Protein AF-A0A2V8HS83-F1 (afdb_monomer_lite)

Structure (mmCIF, N/CA/C/O backbone):
data_AF-A0A2V8HS83-F1
#
_entry.id   AF-A0A2V8HS83-F1
#
loop_
_atom_site.group_PDB
_atom_site.id
_atom_site.type_symbol
_atom_site.label_atom_id
_atom_site.label_alt_id
_atom_site.label_comp_id
_atom_site.label_asym_id
_atom_site.label_entity_id
_atom_site.label_seq_id
_atom_site.pdbx_PDB_ins_code
_atom_site.Cartn_x
_atom_site.Cartn_y
_atom_site.Cartn_z
_atom_site.occupancy
_atom_site.B_iso_or_equiv
_atom_site.auth_seq_id
_atom_site.auth_comp_id
_atom_site.auth_asym_id
_atom_site.auth_atom_id
_atom_site.pdbx_PDB_model_num
ATOM 1 N N . MET A 1 1 ? -10.821 -3.404 35.949 1.00 63.59 1 MET A N 1
ATOM 2 C CA . MET A 1 1 ? -9.423 -3.239 35.487 1.00 63.59 1 MET A CA 1
ATOM 3 C C . MET A 1 1 ? -9.431 -2.568 34.118 1.00 63.59 1 MET A C 1
ATOM 5 O O . MET A 1 1 ? -10.200 -3.018 33.272 1.00 63.59 1 MET A O 1
ATOM 9 N N . PRO A 1 2 ? -8.663 -1.489 33.889 1.00 65.50 2 PRO A N 1
ATOM 10 C CA . PRO A 1 2 ? -8.634 -0.826 32.589 1.00 65.50 2 PRO A CA 1
ATOM 11 C C . PRO A 1 2 ? -7.976 -1.749 31.555 1.00 65.50 2 PRO A C 1
ATOM 13 O O . PRO A 1 2 ? -6.841 -2.189 31.720 1.00 65.50 2 PRO A O 1
ATOM 16 N N . LYS A 1 3 ? -8.718 -2.079 30.496 1.00 65.75 3 LYS A N 1
ATOM 17 C CA . LYS A 1 3 ? -8.238 -2.901 29.381 1.00 65.75 3 LYS A CA 1
ATOM 18 C C . LYS A 1 3 ? -7.263 -2.049 28.566 1.00 65.75 3 LYS A C 1
ATOM 20 O O . LYS A 1 3 ? -7.657 -0.997 28.065 1.00 65.75 3 LYS A O 1
ATOM 25 N N . LEU A 1 4 ? -5.999 -2.462 28.468 1.00 72.12 4 LEU A N 1
ATOM 26 C CA . LEU A 1 4 ? -4.971 -1.742 27.712 1.00 72.12 4 LEU A CA 1
ATOM 27 C C . LEU A 1 4 ? -5.428 -1.606 26.248 1.00 72.12 4 LEU A C 1
ATOM 29 O O . LEU A 1 4 ? -5.415 -2.573 25.487 1.00 72.12 4 LEU A O 1
ATOM 33 N N . LYS A 1 5 ? -5.890 -0.413 25.857 1.00 72.12 5 LYS A N 1
ATOM 34 C CA . LYS A 1 5 ? -6.331 -0.138 24.487 1.00 72.12 5 LYS A CA 1
ATOM 35 C C . LYS A 1 5 ? -5.095 0.037 23.612 1.00 72.12 5 LYS A C 1
ATOM 37 O O . LYS A 1 5 ? -4.467 1.096 23.610 1.00 72.12 5 LYS A O 1
ATOM 42 N N . LEU A 1 6 ? -4.739 -1.019 22.889 1.00 76.38 6 LEU A N 1
ATOM 43 C CA . LEU A 1 6 ? -3.640 -0.992 21.931 1.00 76.38 6 LEU A CA 1
ATOM 44 C C . LEU A 1 6 ? -3.960 0.002 20.807 1.00 76.38 6 LEU A C 1
ATOM 46 O O . LEU A 1 6 ? -5.081 0.061 20.295 1.00 76.38 6 LEU A O 1
ATOM 50 N N . LYS A 1 7 ? -2.974 0.827 20.449 1.00 79.31 7 LYS A N 1
ATOM 51 C CA . LYS A 1 7 ? -3.117 1.801 19.364 1.00 79.31 7 LYS A CA 1
ATOM 52 C C . LYS A 1 7 ? -3.136 1.065 18.028 1.00 79.31 7 LYS A C 1
ATOM 54 O O . LYS A 1 7 ? -2.297 0.204 17.785 1.00 79.31 7 LYS A O 1
ATOM 59 N N . SER A 1 8 ? -4.043 1.463 17.140 1.00 81.12 8 SER A N 1
ATOM 60 C CA . SER A 1 8 ? -4.023 0.984 15.761 1.00 81.12 8 SER A CA 1
ATOM 61 C C . SER A 1 8 ? -2.799 1.525 15.020 1.00 81.12 8 SER A C 1
ATOM 63 O O . SER A 1 8 ? -2.415 2.695 15.150 1.00 81.12 8 SER A O 1
ATOM 65 N N . HIS A 1 9 ? -2.178 0.676 14.208 1.00 85.50 9 HIS A N 1
ATOM 66 C CA . HIS A 1 9 ? -1.051 1.063 13.381 1.00 85.50 9 HIS A CA 1
ATOM 67 C C . HIS A 1 9 ? -1.549 1.899 12.198 1.00 85.50 9 HIS A C 1
ATOM 69 O O . HIS A 1 9 ? -2.094 1.394 11.212 1.00 85.50 9 HIS A O 1
ATOM 75 N N . ARG A 1 10 ? -1.327 3.216 12.275 1.00 85.38 10 ARG A N 1
ATOM 76 C CA . ARG A 1 10 ? -1.786 4.184 11.263 1.00 85.38 10 ARG A CA 1
ATOM 77 C C . ARG A 1 10 ? -1.290 3.867 9.850 1.00 85.38 10 ARG A C 1
ATOM 79 O O . ARG A 1 10 ? -1.992 4.153 8.885 1.00 85.38 10 ARG A O 1
ATOM 86 N N . GLY A 1 11 ? -0.107 3.269 9.711 1.00 85.75 11 GLY A N 1
ATOM 87 C CA . GLY A 1 11 ? 0.426 2.854 8.411 1.00 85.75 11 GLY A CA 1
ATOM 88 C C . GLY A 1 11 ? -0.307 1.653 7.809 1.00 85.75 11 GLY A C 1
ATOM 89 O O . GLY A 1 11 ? -0.454 1.579 6.591 1.00 85.75 11 GLY A O 1
ATOM 90 N N . ALA A 1 12 ? -0.805 0.743 8.650 1.00 85.25 12 ALA A N 1
ATOM 91 C CA . ALA A 1 12 ? -1.520 -0.449 8.208 1.00 85.25 12 ALA A CA 1
ATOM 92 C C . ALA A 1 12 ? -2.938 -0.073 7.767 1.00 85.25 12 ALA A C 1
ATOM 94 O O . ALA A 1 12 ? -3.349 -0.451 6.673 1.00 85.25 12 ALA A O 1
ATOM 95 N N . ALA A 1 13 ? -3.620 0.779 8.538 1.00 85.06 13 ALA A N 1
ATOM 96 C CA . ALA A 1 13 ? -4.955 1.278 8.204 1.00 85.06 13 ALA A CA 1
ATOM 97 C C . ALA A 1 13 ? -5.028 1.987 6.833 1.00 85.06 13 ALA A C 1
ATOM 99 O O . ALA A 1 13 ? -6.064 1.975 6.181 1.00 85.06 13 ALA A O 1
ATOM 100 N N . LYS A 1 14 ? -3.923 2.584 6.363 1.00 86.81 14 LYS A N 1
ATOM 101 C CA . LYS A 1 14 ? -3.841 3.212 5.030 1.00 86.81 14 LYS A CA 1
ATOM 102 C C . LYS A 1 14 ? -3.616 2.215 3.886 1.00 86.81 14 LYS A C 1
ATOM 104 O O . LYS A 1 14 ? -3.850 2.559 2.732 1.00 86.81 14 LYS A O 1
ATOM 109 N N . ARG A 1 15 ? -3.085 1.024 4.176 1.00 85.50 15 ARG A N 1
ATOM 110 C CA . ARG A 1 15 ? -2.604 0.057 3.171 1.00 85.50 15 ARG A CA 1
ATOM 111 C C . ARG A 1 15 ? -3.502 -1.172 3.034 1.00 85.50 15 ARG A C 1
ATOM 113 O O . ARG A 1 15 ? -3.528 -1.760 1.955 1.00 85.50 15 ARG A O 1
ATOM 120 N N . PHE A 1 16 ? -4.217 -1.542 4.094 1.00 83.88 16 PHE A N 1
ATOM 121 C CA . PHE A 1 16 ? -5.053 -2.738 4.151 1.00 83.88 16 PHE A CA 1
ATOM 122 C C . PHE A 1 16 ? -6.506 -2.370 4.443 1.00 83.88 16 PHE A C 1
ATOM 124 O O . PHE A 1 16 ? -6.780 -1.555 5.322 1.00 83.88 16 PHE A O 1
ATOM 131 N N . LYS A 1 17 ? -7.437 -2.999 3.723 1.00 82.88 17 LYS A N 1
ATOM 132 C CA . LYS A 1 17 ? -8.882 -2.879 3.959 1.00 82.88 17 LYS A CA 1
ATOM 133 C C . LYS A 1 17 ? -9.463 -4.251 4.293 1.00 82.88 17 LYS A C 1
ATOM 135 O O . LYS A 1 17 ? -9.095 -5.234 3.654 1.00 82.88 17 LYS A O 1
ATOM 140 N N . LYS A 1 18 ? -10.370 -4.315 5.270 1.00 82.44 18 LYS A N 1
ATOM 141 C CA . LYS A 1 18 ? -11.104 -5.536 5.630 1.00 82.44 18 LYS A CA 1
ATOM 142 C C . LYS A 1 18 ? -12.271 -5.747 4.658 1.00 82.44 18 LYS A C 1
ATOM 144 O O . LYS A 1 18 ? -12.985 -4.801 4.324 1.00 82.44 18 LYS A O 1
ATOM 149 N N . THR A 1 19 ? -12.430 -6.969 4.167 1.00 82.88 19 THR A N 1
ATOM 150 C CA . THR A 1 19 ? -13.599 -7.398 3.378 1.00 82.88 19 THR A CA 1
ATOM 151 C C . THR A 1 19 ? -14.697 -7.921 4.295 1.00 82.88 19 THR A C 1
ATOM 153 O O . THR A 1 19 ? -14.447 -8.204 5.466 1.00 82.88 19 THR A O 1
ATOM 156 N N . SER A 1 20 ? -15.911 -8.081 3.766 1.00 76.25 20 SER A N 1
ATOM 157 C CA . SER A 1 20 ? -17.040 -8.673 4.498 1.00 76.25 20 SER A CA 1
ATOM 158 C C . SER A 1 20 ? -16.733 -10.076 5.035 1.00 76.25 20 SER A C 1
ATOM 160 O O . SER A 1 20 ? -17.211 -10.433 6.103 1.00 76.25 20 SER A O 1
ATOM 162 N N . THR A 1 21 ? -15.877 -10.840 4.350 1.00 77.00 21 THR A N 1
ATOM 163 C CA . THR A 1 21 ? -15.435 -12.189 4.754 1.00 77.00 21 THR A CA 1
ATOM 164 C C . THR A 1 21 ? -14.300 -12.169 5.790 1.00 77.00 21 THR A C 1
ATOM 166 O O . THR A 1 21 ? -13.758 -13.210 6.139 1.00 77.00 21 THR A O 1
ATOM 169 N N . GLY A 1 22 ? -13.871 -10.993 6.263 1.00 73.75 22 GLY A N 1
ATOM 170 C CA . GLY A 1 22 ? -12.789 -10.860 7.245 1.00 73.75 22 GLY A CA 1
ATOM 171 C C . GLY A 1 22 ? -11.372 -10.951 6.668 1.00 73.75 22 GLY A C 1
ATOM 172 O O . GLY A 1 22 ? -10.410 -10.725 7.396 1.00 73.75 22 GLY A O 1
ATOM 173 N N . LYS A 1 23 ? -11.224 -11.196 5.360 1.00 79.00 23 LYS A N 1
ATOM 174 C CA . LYS A 1 23 ? -9.925 -11.169 4.670 1.00 79.00 23 LYS A CA 1
ATOM 175 C C . LYS A 1 23 ? -9.463 -9.733 4.425 1.00 79.00 23 LYS A C 1
ATOM 177 O O . LYS A 1 23 ? -10.286 -8.844 4.176 1.00 79.00 23 LYS A O 1
ATOM 182 N N . PHE A 1 24 ? -8.151 -9.510 4.422 1.00 79.38 24 PHE A N 1
ATOM 183 C CA . PHE A 1 24 ? -7.564 -8.209 4.104 1.00 79.38 24 PHE A CA 1
ATOM 184 C C . PHE A 1 24 ? -7.165 -8.102 2.635 1.00 79.38 24 PHE A C 1
ATOM 186 O O . PHE A 1 24 ? -6.532 -8.997 2.078 1.00 79.38 24 PHE A O 1
ATOM 193 N N . VAL A 1 25 ? -7.482 -6.959 2.027 1.00 81.06 25 VAL A N 1
ATOM 194 C CA . VAL A 1 25 ? -7.103 -6.627 0.651 1.00 81.06 25 VAL A CA 1
ATOM 195 C C . VAL A 1 25 ? -6.031 -5.543 0.633 1.00 81.06 25 VAL A C 1
ATOM 197 O O . VAL A 1 25 ? -6.078 -4.594 1.421 1.00 81.06 25 VAL A O 1
ATOM 200 N N . ARG A 1 26 ? -5.067 -5.679 -0.285 1.00 85.06 26 ARG A N 1
ATOM 201 C CA . ARG A 1 26 ? -3.970 -4.725 -0.515 1.00 85.06 26 ARG A CA 1
ATOM 202 C C . ARG A 1 26 ? -3.724 -4.503 -2.004 1.00 85.06 26 ARG A C 1
ATOM 204 O O . ARG A 1 26 ? -4.081 -5.338 -2.834 1.00 85.06 26 ARG A O 1
ATOM 211 N N . SER A 1 27 ? -3.037 -3.415 -2.336 1.00 85.06 27 SER A N 1
ATOM 212 C CA . SER A 1 27 ? -2.518 -3.181 -3.686 1.00 85.06 27 SER A CA 1
ATOM 213 C C . SER A 1 27 ? -1.209 -3.950 -3.939 1.00 85.06 27 SER A C 1
ATOM 215 O O . SER A 1 27 ? -0.422 -4.206 -3.025 1.00 85.06 27 SER A O 1
ATOM 217 N N . ARG A 1 28 ? -0.966 -4.342 -5.198 1.00 82.81 28 ARG A N 1
ATOM 218 C CA . ARG A 1 28 ? 0.282 -5.000 -5.625 1.00 82.81 28 ARG A CA 1
ATOM 219 C C . ARG A 1 28 ? 1.425 -3.989 -5.772 1.00 82.81 28 ARG A C 1
ATOM 221 O O . ARG A 1 28 ? 1.229 -2.881 -6.275 1.00 82.81 28 ARG A O 1
ATOM 228 N N . ALA A 1 29 ? 2.629 -4.398 -5.377 1.00 85.88 29 ALA A N 1
ATOM 229 C CA . ALA A 1 29 ? 3.840 -3.592 -5.512 1.00 85.88 29 ALA A CA 1
ATOM 230 C C . ALA A 1 29 ? 4.289 -3.437 -6.983 1.00 85.88 29 ALA A C 1
ATOM 232 O O . ALA A 1 29 ? 3.848 -4.163 -7.876 1.00 85.88 29 ALA A O 1
ATOM 233 N N . PHE A 1 30 ? 5.183 -2.471 -7.234 1.00 86.69 30 PHE A N 1
ATOM 234 C CA . PHE A 1 30 ? 5.870 -2.247 -8.520 1.00 86.69 30 PHE A CA 1
ATOM 235 C C . PHE A 1 30 ? 4.986 -1.886 -9.727 1.00 86.69 30 PHE A C 1
ATOM 237 O O . PHE A 1 30 ? 5.443 -1.945 -10.870 1.00 86.69 30 PHE A O 1
ATOM 244 N N . LYS A 1 31 ? 3.739 -1.462 -9.499 1.00 85.38 31 LYS A N 1
ATOM 245 C CA . LYS A 1 31 ? 2.822 -0.998 -10.555 1.00 85.38 31 LYS A CA 1
ATOM 246 C C . LYS A 1 31 ? 3.027 0.472 -10.968 1.00 85.38 31 LYS A C 1
ATOM 248 O O . LYS A 1 31 ? 2.521 0.856 -12.014 1.00 85.38 31 LYS A O 1
ATOM 253 N N . GLN A 1 32 ? 3.742 1.283 -10.183 1.00 88.12 32 GLN A N 1
ATOM 254 C CA . GLN A 1 32 ? 3.706 2.750 -10.326 1.00 88.12 32 GLN A CA 1
ATOM 255 C C . GLN A 1 32 ? 4.889 3.385 -11.087 1.00 88.12 32 GLN A C 1
ATOM 257 O O 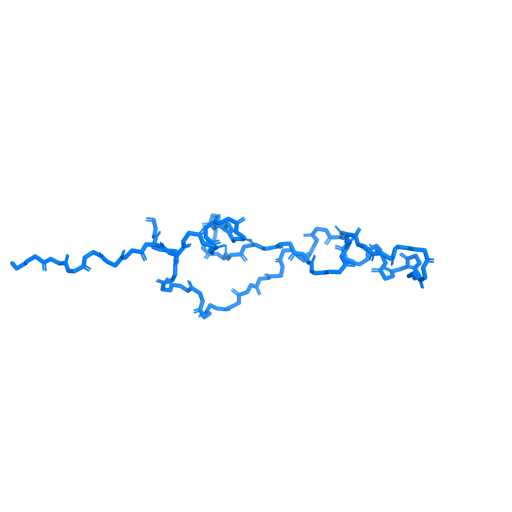. GLN A 1 32 ? 4.698 4.420 -11.709 1.00 88.12 32 GLN A O 1
ATOM 262 N N . HIS A 1 33 ? 6.092 2.793 -11.080 1.00 90.38 33 HIS A N 1
ATOM 263 C CA . HIS A 1 33 ? 7.305 3.418 -11.646 1.00 90.38 33 HIS A CA 1
ATOM 264 C C . HIS A 1 33 ? 8.095 2.464 -12.560 1.00 90.38 33 HIS A C 1
ATOM 266 O O . HIS A 1 33 ? 8.028 1.242 -12.377 1.00 90.38 33 HIS A O 1
ATOM 272 N N . ILE A 1 34 ? 8.814 3.032 -13.542 1.00 90.25 34 ILE A N 1
ATOM 273 C CA . ILE A 1 34 ? 9.553 2.340 -14.618 1.00 90.25 34 ILE A CA 1
ATOM 274 C C . ILE A 1 34 ? 8.628 1.385 -15.381 1.00 90.25 34 ILE A C 1
ATOM 276 O O . ILE A 1 34 ? 8.745 0.171 -15.295 1.00 90.25 34 ILE A O 1
ATOM 280 N N . LEU A 1 35 ? 7.619 1.931 -16.067 1.00 88.62 35 LEU A N 1
ATOM 281 C CA . LEU A 1 35 ? 6.645 1.144 -16.842 1.00 88.62 35 LEU A CA 1
ATOM 282 C C . LEU A 1 35 ? 7.082 0.862 -18.280 1.00 88.62 35 LEU A C 1
ATOM 284 O O . LEU A 1 35 ? 6.437 0.062 -18.955 1.00 88.62 35 LEU A O 1
ATOM 288 N N . THR A 1 36 ? 8.129 1.533 -18.746 1.00 90.75 36 THR A N 1
ATOM 289 C CA . THR A 1 36 ? 8.655 1.433 -20.110 1.00 90.75 36 THR A CA 1
ATOM 290 C C . THR A 1 36 ? 9.427 0.137 -20.326 1.00 90.75 36 THR A C 1
ATOM 292 O O . THR A 1 36 ? 9.185 -0.538 -21.317 1.00 90.75 36 THR A O 1
ATOM 295 N N . SER A 1 37 ? 10.274 -0.270 -19.375 1.00 92.69 37 SER A N 1
ATOM 296 C CA . SER A 1 37 ?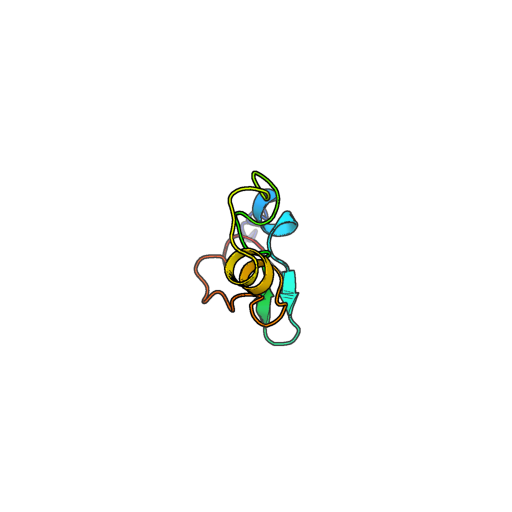 11.051 -1.518 -19.470 1.00 92.69 37 SER A CA 1
ATOM 297 C C . SER A 1 37 ? 10.259 -2.783 -19.122 1.00 92.69 37 SER A C 1
ATOM 299 O O . SER A 1 37 ? 10.742 -3.893 -19.315 1.00 92.69 37 SER A O 1
ATOM 301 N N . LYS A 1 38 ? 9.034 -2.637 -18.607 1.00 89.06 38 LYS A N 1
ATOM 302 C CA . LYS A 1 38 ? 8.180 -3.758 -18.196 1.00 89.06 38 LYS A CA 1
ATOM 303 C C . LYS A 1 38 ? 7.352 -4.271 -19.365 1.00 89.06 38 LYS A C 1
ATOM 305 O O . LYS A 1 38 ? 6.700 -3.495 -20.070 1.00 89.06 38 LYS A O 1
ATOM 310 N N . THR A 1 39 ? 7.274 -5.590 -19.504 1.00 91.31 39 THR A N 1
ATOM 311 C CA . THR A 1 39 ? 6.488 -6.220 -20.572 1.00 91.31 39 THR A CA 1
ATOM 312 C C . THR A 1 39 ? 4.980 -6.001 -20.363 1.00 91.31 39 THR A C 1
ATOM 314 O O . THR A 1 39 ? 4.491 -5.756 -19.252 1.00 91.31 39 THR A O 1
ATOM 317 N N . ARG A 1 40 ? 4.189 -6.061 -21.446 1.00 88.94 40 ARG A N 1
ATOM 318 C CA . ARG A 1 40 ? 2.718 -5.954 -21.380 1.00 88.94 40 ARG A CA 1
ATOM 319 C C . ARG A 1 40 ? 2.075 -6.943 -20.386 1.00 88.94 40 ARG A C 1
ATOM 321 O O . ARG A 1 40 ? 1.280 -6.458 -19.575 1.00 88.94 40 ARG A O 1
ATOM 328 N N . PRO A 1 41 ? 2.384 -8.259 -20.400 1.00 87.75 41 PRO A N 1
ATOM 329 C CA . PRO A 1 41 ? 1.785 -9.205 -19.456 1.00 87.75 41 PRO A CA 1
ATOM 330 C C . PRO A 1 41 ? 2.132 -8.864 -18.003 1.00 87.75 41 PRO A C 1
ATOM 332 O O . PRO A 1 41 ? 1.237 -8.743 -17.175 1.00 87.75 41 PRO A O 1
ATOM 335 N N . GLU A 1 42 ? 3.389 -8.528 -17.711 1.00 86.44 42 GLU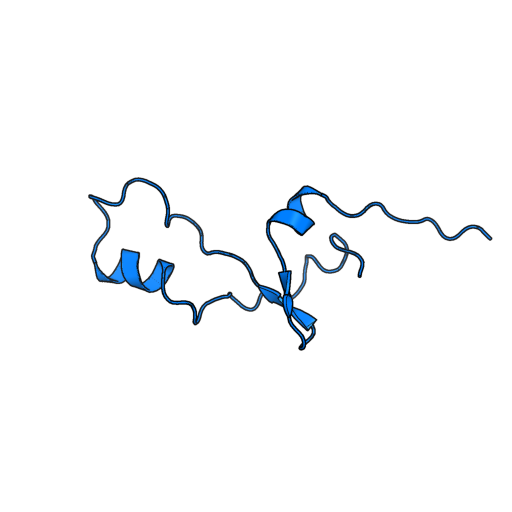 A N 1
ATOM 336 C CA . GLU A 1 42 ? 3.831 -8.196 -16.352 1.00 86.44 42 GLU A CA 1
ATOM 337 C C . GLU A 1 42 ? 3.143 -6.928 -15.799 1.00 86.44 42 GLU A C 1
ATOM 339 O O . GLU A 1 42 ? 2.850 -6.803 -14.605 1.00 86.44 42 GLU A O 1
ATOM 344 N N . ARG A 1 43 ? 2.880 -5.923 -16.648 1.00 86.56 43 ARG A N 1
ATOM 345 C CA . ARG A 1 43 ? 2.099 -4.730 -16.256 1.00 86.56 43 ARG A CA 1
ATOM 346 C C . ARG A 1 43 ? 0.628 -5.061 -16.014 1.00 86.56 43 ARG A C 1
ATOM 348 O O . ARG A 1 43 ? 0.005 -4.458 -15.142 1.00 86.56 43 ARG A O 1
ATOM 355 N N . HIS A 1 44 ? 0.078 -5.991 -16.781 1.00 86.00 44 HIS A N 1
ATOM 356 C CA . HIS A 1 44 ? -1.312 -6.405 -16.691 1.00 86.00 44 HIS A CA 1
ATOM 357 C C . HIS A 1 44 ? -1.583 -7.287 -15.468 1.00 86.00 44 HIS A C 1
ATOM 359 O O . HIS A 1 44 ? -2.539 -7.028 -14.739 1.00 86.00 44 HIS A O 1
ATOM 365 N N . ASP A 1 45 ? -0.700 -8.228 -15.150 1.00 84.62 45 ASP A N 1
ATOM 366 C CA . ASP A 1 45 ? -0.849 -9.085 -13.972 1.00 84.62 45 ASP A CA 1
ATOM 367 C C . ASP A 1 45 ? -0.787 -8.275 -12.674 1.00 84.62 45 ASP A C 1
ATOM 369 O O . ASP A 1 45 ? -1.576 -8.489 -11.754 1.00 84.62 45 ASP A O 1
ATOM 373 N N . ARG A 1 46 ? 0.051 -7.233 -12.619 1.00 83.81 46 ARG A N 1
ATOM 374 C CA . ARG A 1 46 ? 0.063 -6.281 -11.493 1.00 83.81 46 ARG A CA 1
ATOM 375 C C . ARG A 1 46 ? -1.192 -5.404 -11.398 1.00 83.81 46 ARG A C 1
ATOM 377 O O . ARG A 1 46 ? -1.421 -4.806 -10.348 1.00 83.81 46 ARG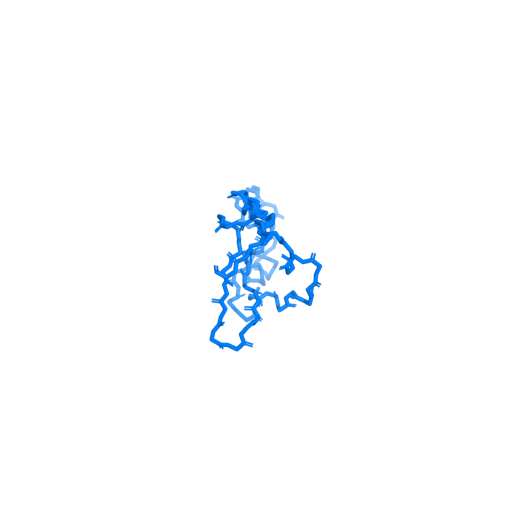 A O 1
ATOM 384 N N . ARG A 1 47 ? -1.986 -5.286 -12.471 1.00 79.75 47 ARG A N 1
ATOM 385 C CA . ARG A 1 47 ? -3.246 -4.515 -12.516 1.00 79.75 47 ARG A CA 1
ATOM 386 C C . ARG A 1 47 ? -4.479 -5.357 -12.224 1.00 79.75 47 ARG A C 1
ATOM 388 O O . ARG A 1 47 ? -5.419 -4.804 -11.663 1.00 79.75 47 ARG A O 1
ATOM 395 N N . ARG A 1 48 ? -4.491 -6.627 -12.639 1.00 74.88 48 ARG A N 1
ATOM 396 C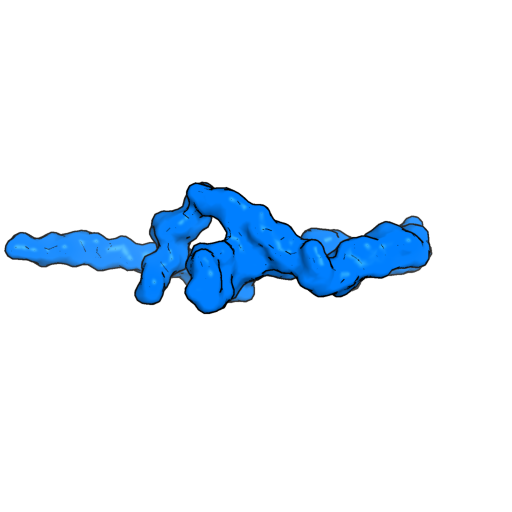 CA . ARG A 1 48 ? -5.644 -7.519 -12.497 1.00 74.88 48 ARG A CA 1
ATOM 397 C C . ARG A 1 48 ? -6.089 -7.576 -11.035 1.00 74.88 48 ARG A C 1
ATOM 399 O O . ARG A 1 48 ? -5.327 -7.960 -10.150 1.00 74.88 48 ARG A O 1
ATOM 406 N N . ALA A 1 49 ? -7.340 -7.172 -10.820 1.00 57.62 49 ALA A N 1
ATOM 407 C CA . ALA A 1 49 ? -8.005 -7.099 -9.523 1.00 57.62 49 ALA A CA 1
ATOM 408 C C . ALA A 1 49 ? -8.258 -8.476 -8.880 1.00 57.62 49 ALA A C 1
ATOM 410 O O . ALA A 1 49 ? -8.558 -8.528 -7.695 1.00 57.62 49 ALA A O 1
ATOM 411 N N . GLY A 1 50 ? -8.034 -9.586 -9.599 1.00 49.84 50 GLY A N 1
ATOM 412 C CA . GLY A 1 50 ? -8.083 -10.956 -9.053 1.00 49.84 50 GLY A CA 1
ATOM 413 C C . GLY A 1 50 ? -6.966 -11.289 -8.054 1.00 49.84 50 GLY A C 1
ATOM 414 O O . GLY A 1 50 ? -6.737 -12.442 -7.724 1.00 49.84 50 GLY A O 1
ATOM 415 N N . GLY A 1 51 ? -6.233 -10.274 -7.610 1.00 46.22 51 GLY A N 1
ATOM 416 C CA . GLY A 1 51 ? -5.173 -10.357 -6.628 1.00 46.22 51 GLY A CA 1
ATOM 417 C C . GLY A 1 51 ? -5.196 -9.131 -5.730 1.00 46.22 51 GLY A C 1
ATOM 418 O O . GLY A 1 51 ? -4.147 -8.532 -5.487 1.00 46.22 51 GLY A O 1
ATOM 419 N N . SER A 1 52 ? -6.357 -8.778 -5.173 1.00 49.78 52 SER A N 1
ATOM 420 C CA . SER A 1 52 ? -6.345 -8.459 -3.749 1.00 49.78 52 SER A CA 1
ATOM 421 C C . SER A 1 52 ? -5.810 -9.703 -3.047 1.00 49.78 52 SER A C 1
ATOM 423 O O . SER A 1 52 ? -6.596 -10.560 -2.666 1.00 49.78 52 SER A O 1
ATOM 425 N N . GLY A 1 53 ? -4.483 -9.885 -3.061 1.00 52.75 53 GLY A N 1
ATOM 426 C CA . GLY A 1 53 ? -3.861 -11.114 -2.588 1.00 52.75 53 GLY A CA 1
ATOM 427 C C . GLY A 1 53 ? -4.422 -11.356 -1.207 1.00 52.75 53 GLY A C 1
ATOM 428 O O . GLY A 1 53 ? -4.255 -10.487 -0.354 1.00 52.75 53 GLY A O 1
ATOM 429 N N . GLU A 1 54 ? -5.191 -12.428 -1.060 1.00 51.91 54 GLU A 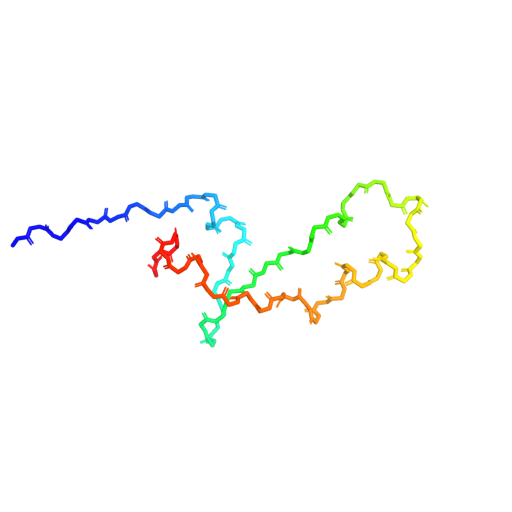N 1
ATOM 430 C CA . GLU A 1 54 ? -5.746 -12.817 0.219 1.00 51.91 54 GLU A CA 1
ATOM 431 C C . GLU A 1 54 ? -4.528 -13.044 1.104 1.00 51.91 54 GLU A C 1
ATOM 433 O O . GLU A 1 54 ? -3.723 -13.939 0.858 1.00 51.91 54 GLU A O 1
ATOM 438 N N . VAL A 1 55 ? -4.276 -12.101 2.005 1.00 55.25 55 VAL A N 1
ATOM 439 C CA . VAL A 1 55 ? -3.125 -12.186 2.895 1.00 55.25 55 VAL A CA 1
ATOM 440 C C . VAL A 1 55 ? -3.614 -12.948 4.103 1.00 55.25 55 VAL A C 1
ATOM 442 O O . VAL A 1 55 ? -4.421 -12.414 4.868 1.00 55.25 55 VAL A O 1
ATOM 445 N N . GLU A 1 56 ? -3.157 -14.187 4.249 1.00 48.53 56 GLU A N 1
ATOM 446 C CA . GLU A 1 56 ? -3.277 -14.879 5.525 1.00 48.53 56 GLU A CA 1
ATOM 447 C C . GLU A 1 56 ? -2.456 -14.134 6.587 1.00 48.53 56 GLU A C 1
ATOM 449 O O . GLU A 1 56 ? -1.478 -13.437 6.311 1.00 48.53 56 GLU A O 1
ATOM 454 N N . THR A 1 57 ? -3.004 -14.129 7.788 1.00 55.72 57 THR A N 1
ATOM 455 C CA . THR A 1 57 ? -2.950 -13.019 8.732 1.00 55.72 57 THR A CA 1
ATOM 456 C C . THR A 1 57 ? -1.750 -13.058 9.674 1.00 55.72 57 THR A C 1
ATOM 458 O O . THR A 1 57 ? -1.848 -13.643 10.744 1.00 55.72 57 THR A O 1
ATOM 461 N N . ASP A 1 58 ? -0.713 -12.271 9.378 1.00 47.84 58 ASP A N 1
ATOM 462 C CA . ASP A 1 58 ? 0.229 -11.768 10.403 1.00 47.84 58 ASP A CA 1
ATOM 463 C C . ASP A 1 58 ? -0.130 -10.339 10.872 1.00 47.84 58 ASP A C 1
ATOM 465 O O . ASP A 1 58 ? 0.414 -9.810 11.838 1.00 47.84 58 ASP A O 1
ATOM 469 N N . ALA A 1 59 ? -1.075 -9.678 10.191 1.00 49.84 59 ALA A N 1
ATOM 470 C CA . ALA A 1 59 ? -1.442 -8.278 10.436 1.00 49.84 59 ALA A CA 1
ATOM 471 C C . ALA A 1 59 ? -2.658 -8.085 11.365 1.00 49.84 59 ALA A C 1
ATOM 473 O O . ALA A 1 59 ? -3.042 -6.943 11.629 1.00 49.84 59 ALA A O 1
ATOM 474 N N . ALA A 1 60 ? -3.254 -9.171 11.873 1.00 51.03 60 ALA A N 1
ATOM 475 C CA . ALA A 1 60 ? -4.486 -9.134 12.671 1.00 51.03 60 ALA A CA 1
ATOM 476 C C . ALA A 1 60 ? -4.362 -8.319 13.977 1.00 51.03 60 ALA A C 1
ATOM 478 O O . ALA A 1 60 ? -5.364 -7.843 14.496 1.00 51.03 60 ALA A O 1
ATOM 479 N N . GLY A 1 61 ? -3.142 -8.085 14.478 1.00 56.16 61 GLY A N 1
ATOM 480 C CA . GLY A 1 61 ? -2.899 -7.241 15.657 1.00 56.16 61 GLY A CA 1
ATOM 481 C C . GLY A 1 61 ? -2.709 -5.743 15.372 1.00 56.16 61 GLY A C 1
ATOM 482 O O . GLY A 1 61 ? -2.685 -4.944 16.305 1.00 56.16 61 GLY A O 1
ATOM 483 N N . LEU A 1 62 ? -2.544 -5.336 14.105 1.00 63.41 62 LEU A N 1
ATOM 484 C CA . LEU A 1 62 ? -2.136 -3.968 13.742 1.00 63.41 62 LEU A CA 1
ATOM 485 C C . LEU A 1 62 ? -3.307 -3.058 13.353 1.00 63.41 62 LEU A C 1
ATOM 487 O O . LEU A 1 62 ? -3.199 -1.835 13.470 1.00 63.41 62 LEU A O 1
ATOM 491 N N . ILE A 1 63 ? -4.421 -3.628 12.899 1.00 64.06 63 ILE A N 1
ATOM 492 C CA . ILE A 1 63 ? -5.675 -2.910 12.648 1.00 64.06 63 ILE A CA 1
ATOM 493 C C . ILE A 1 63 ? -6.734 -3.574 13.534 1.00 64.06 63 ILE A C 1
ATOM 495 O O . ILE A 1 63 ? -7.352 -4.537 13.088 1.00 64.06 63 ILE A O 1
ATOM 499 N N . PRO A 1 64 ? -6.896 -3.132 14.796 1.00 57.88 64 PRO A N 1
ATOM 500 C CA . PRO A 1 64 ? -8.063 -3.521 15.577 1.00 57.88 64 PRO A CA 1
ATOM 501 C C . PRO A 1 64 ? -9.329 -3.053 14.848 1.00 57.88 64 PRO A C 1
ATOM 503 O O . PRO A 1 64 ? -9.279 -2.017 14.176 1.00 57.88 64 PRO A O 1
ATOM 506 N N . ASP A 1 65 ? -10.396 -3.851 14.960 1.00 59.06 65 ASP A N 1
ATOM 507 C CA . ASP A 1 65 ? -11.715 -3.612 14.351 1.00 59.06 65 ASP A CA 1
ATOM 508 C C . ASP A 1 65 ? -12.195 -2.151 14.448 1.00 59.06 65 ASP A C 1
ATOM 510 O O . ASP A 1 65 ? -11.980 -1.504 15.505 1.00 59.06 65 ASP A O 1
#

Secondary structure (DSSP, 8-state):
-----PPP-HHHHTT-EE-TTS-EE-PPTTSSS--SSS-HHHHHHTT-GGGS--B-SS-TTTS--

Sequence (65 aa):
MPKLKLKSHRGAAKRFKKTSTGKFVRSRAFKQHILTSKTRPERHDRRRAGGSGEVETDAAGLIPD

Foldseek 3Di:
DDDPDDDAQPVCVVAWDADPVRFIFGQAPPQPDDPPPDDPVRNVVSVDPVPSPRDDDPCCVRHDD

pLDDT: mean 75.1, std 14.09, range [46.22, 92.69]

Radius of gyration: 16.05 Å; chains: 1; bounding box: 28×19×57 Å